Protein AF-A0A7W9YL07-F1 (afdb_monomer_lite)

Foldseek 3Di:
DDDDDPQLQVQLVVCCVVQVADSVRSSQVSSCLVVQPQEDEDPCPPRDPAQDQDNNYHYHHDDDVPDDPPD

Radius of gyration: 12.86 Å; chains: 1; bounding box: 22×29×35 Å

Secondary structure (DSSP, 8-state):
-----HHHHHHHHHHHHHH---HHHHHHHHHHHHTT-SEEE-S-TTTS-TT-EETTEEEEPPP-TT-----

Structure (mmCIF, N/CA/C/O backbone):
data_AF-A0A7W9YL07-F1
#
_entry.id   AF-A0A7W9YL07-F1
#
loop_
_atom_site.group_PDB
_atom_site.id
_atom_site.type_symbol
_atom_site.label_atom_id
_atom_site.label_alt_id
_atom_site.label_comp_id
_atom_site.label_asym_id
_atom_site.label_entity_id
_atom_site.label_seq_id
_atom_site.pdbx_PDB_ins_code
_atom_site.Cartn_x
_atom_site.Cartn_y
_atom_site.Cartn_z
_atom_site.occupancy
_atom_site.B_iso_or_equiv
_atom_site.auth_seq_id
_atom_site.auth_comp_id
_atom_site.auth_asym_id
_atom_site.auth_atom_id
_atom_site.pdbx_PDB_model_num
ATOM 1 N N . MET A 1 1 ? -0.549 -13.807 7.157 1.00 50.09 1 MET A N 1
ATOM 2 C CA . MET A 1 1 ? 0.581 -13.811 6.205 1.00 50.09 1 MET A CA 1
ATOM 3 C C . MET A 1 1 ? -0.026 -13.956 4.820 1.00 50.09 1 MET A C 1
ATOM 5 O O . MET A 1 1 ? -0.686 -14.959 4.586 1.00 50.09 1 MET A O 1
ATOM 9 N N . VAL A 1 2 ? 0.051 -12.922 3.978 1.00 55.75 2 VAL A N 1
ATOM 10 C CA . VAL A 1 2 ? -0.471 -12.978 2.599 1.00 55.75 2 VAL A CA 1
ATOM 11 C C . VAL A 1 2 ? 0.528 -13.774 1.756 1.00 55.75 2 VAL A C 1
ATOM 13 O O . VAL A 1 2 ? 1.731 -13.554 1.882 1.00 55.75 2 VAL A O 1
ATOM 16 N N . SER A 1 3 ? 0.051 -14.728 0.952 1.00 67.06 3 SER A N 1
ATOM 17 C CA . SER A 1 3 ? 0.901 -15.480 0.019 1.00 67.06 3 SER A CA 1
ATOM 18 C C . SER A 1 3 ? 1.442 -14.528 -1.053 1.00 67.06 3 SER A C 1
ATOM 20 O O . SER A 1 3 ? 0.664 -13.822 -1.694 1.00 67.06 3 SER A O 1
ATOM 22 N N . VAL A 1 4 ? 2.764 -14.473 -1.234 1.00 70.44 4 VAL A N 1
ATOM 23 C CA . VAL A 1 4 ? 3.388 -13.623 -2.259 1.00 70.44 4 VAL A CA 1
ATOM 24 C C . VAL A 1 4 ? 3.388 -14.379 -3.581 1.00 70.44 4 VAL A C 1
ATOM 26 O O . VAL A 1 4 ? 4.324 -15.101 -3.916 1.00 70.44 4 VAL A O 1
ATOM 29 N N . GLU A 1 5 ? 2.304 -14.221 -4.327 1.00 83.25 5 GLU A N 1
ATOM 30 C CA . GLU A 1 5 ? 2.196 -14.723 -5.692 1.00 83.25 5 GLU A CA 1
ATOM 31 C C . GLU A 1 5 ? 2.750 -13.706 -6.701 1.00 83.25 5 GLU A C 1
ATOM 33 O O . GLU A 1 5 ? 2.925 -12.525 -6.396 1.00 83.25 5 GLU A O 1
ATOM 38 N N . ARG A 1 6 ? 3.028 -14.146 -7.934 1.00 87.06 6 ARG A N 1
ATOM 39 C CA . ARG A 1 6 ? 3.676 -13.319 -8.971 1.00 87.06 6 ARG A CA 1
ATOM 40 C C . ARG A 1 6 ? 2.969 -11.977 -9.208 1.00 87.06 6 ARG A C 1
ATOM 42 O O . ARG A 1 6 ? 3.634 -10.966 -9.400 1.00 87.06 6 ARG A O 1
ATOM 49 N N . PHE A 1 7 ? 1.638 -11.944 -9.130 1.00 88.38 7 PHE A N 1
ATOM 50 C CA . PHE A 1 7 ? 0.867 -10.708 -9.293 1.00 88.38 7 PHE A CA 1
ATOM 51 C C . PHE A 1 7 ? 1.094 -9.696 -8.152 1.00 88.38 7 PHE A C 1
ATOM 53 O O . PHE A 1 7 ? 1.031 -8.491 -8.387 1.00 88.38 7 PHE A O 1
ATOM 60 N N . VAL A 1 8 ? 1.403 -10.163 -6.934 1.00 92.25 8 VAL A N 1
ATOM 61 C CA . VAL A 1 8 ? 1.789 -9.298 -5.805 1.00 92.25 8 VAL A CA 1
ATOM 62 C C . VAL A 1 8 ? 3.147 -8.662 -6.079 1.00 92.25 8 VAL A C 1
ATOM 64 O O . VAL A 1 8 ? 3.322 -7.472 -5.837 1.00 92.25 8 VAL A O 1
ATOM 67 N N . VAL A 1 9 ? 4.092 -9.434 -6.624 1.00 93.88 9 VAL A N 1
ATOM 68 C CA . VAL A 1 9 ? 5.434 -8.942 -6.969 1.00 93.88 9 VAL A CA 1
ATOM 69 C C . VAL A 1 9 ? 5.368 -7.894 -8.076 1.00 93.88 9 VAL A C 1
ATOM 71 O O . VAL A 1 9 ? 5.953 -6.825 -7.923 1.00 93.88 9 VAL A O 1
ATOM 74 N N . ASP A 1 10 ? 4.617 -8.153 -9.149 1.00 95.62 10 ASP A N 1
ATOM 75 C CA . ASP A 1 10 ? 4.458 -7.201 -10.257 1.00 95.62 10 ASP A CA 1
ATOM 76 C C . ASP A 1 10 ? 3.869 -5.865 -9.752 1.00 95.62 10 ASP A C 1
ATOM 78 O O . ASP A 1 10 ? 4.356 -4.785 -10.096 1.00 95.62 10 ASP A O 1
ATOM 82 N N . LYS A 1 11 ? 2.881 -5.931 -8.849 1.00 95.75 11 LYS A N 1
ATOM 83 C CA . LYS A 1 11 ? 2.291 -4.751 -8.199 1.00 95.75 11 LYS A CA 1
ATOM 84 C C . LYS A 1 11 ? 3.269 -4.040 -7.260 1.00 95.75 11 LYS A C 1
ATOM 86 O O . LYS A 1 11 ? 3.332 -2.813 -7.244 1.00 95.75 11 LYS A O 1
ATOM 91 N N . ALA A 1 12 ? 4.054 -4.796 -6.497 1.00 96.31 12 ALA A N 1
ATOM 92 C CA . ALA A 1 12 ? 5.069 -4.247 -5.606 1.00 96.31 12 ALA A CA 1
ATOM 93 C C . ALA A 1 12 ? 6.179 -3.524 -6.383 1.00 96.31 12 ALA A C 1
ATOM 95 O O . ALA A 1 12 ? 6.658 -2.492 -5.924 1.00 96.31 12 ALA A O 1
ATOM 96 N N . ILE A 1 13 ? 6.562 -4.007 -7.568 1.00 96.75 13 ILE A N 1
ATOM 97 C CA . ILE A 1 13 ? 7.532 -3.320 -8.433 1.00 96.75 13 ILE A CA 1
ATOM 98 C C . ILE A 1 13 ? 6.980 -1.962 -8.884 1.00 96.75 13 ILE A C 1
ATOM 100 O O . ILE A 1 13 ? 7.674 -0.957 -8.747 1.00 96.75 13 ILE A O 1
ATOM 104 N N . ASP A 1 14 ? 5.733 -1.904 -9.363 1.00 96.75 14 ASP A N 1
ATOM 105 C CA . ASP A 1 14 ? 5.078 -0.635 -9.727 1.00 96.75 14 ASP A CA 1
ATOM 106 C C . ASP A 1 14 ? 5.056 0.346 -8.543 1.00 96.75 14 ASP A C 1
ATOM 108 O O . ASP A 1 14 ? 5.446 1.507 -8.677 1.00 96.75 14 ASP A O 1
ATOM 112 N N . PHE A 1 15 ? 4.695 -0.129 -7.349 1.00 95.62 15 PHE A N 1
ATOM 113 C CA . PHE A 1 15 ? 4.649 0.709 -6.148 1.00 95.62 15 PHE A CA 1
ATOM 114 C C . PHE A 1 15 ? 6.031 1.161 -5.672 1.00 95.62 15 PHE A C 1
ATOM 116 O O . PHE A 1 15 ? 6.178 2.309 -5.247 1.00 95.62 15 PHE A O 1
ATOM 123 N N . ALA A 1 16 ? 7.051 0.310 -5.784 1.00 96.25 16 ALA A N 1
ATOM 124 C CA . ALA A 1 16 ? 8.428 0.681 -5.484 1.00 96.25 16 ALA A CA 1
ATOM 125 C C . ALA A 1 16 ? 8.893 1.844 -6.371 1.00 96.25 16 ALA A C 1
ATOM 127 O O . ALA A 1 16 ? 9.504 2.785 -5.871 1.00 96.25 16 ALA A O 1
ATOM 128 N N . TRP A 1 17 ? 8.545 1.842 -7.660 1.00 95.31 17 TRP A N 1
ATOM 129 C CA . TRP A 1 17 ? 8.886 2.942 -8.564 1.00 95.31 17 TRP A CA 1
ATOM 130 C C . TRP A 1 17 ? 8.041 4.193 -8.329 1.00 95.31 17 TRP A C 1
ATOM 132 O O . TRP A 1 17 ? 8.589 5.291 -8.220 1.00 95.31 17 TRP A O 1
ATOM 142 N N . ARG A 1 18 ? 6.716 4.040 -8.227 1.00 93.62 18 ARG A N 1
ATOM 143 C CA . ARG A 1 18 ? 5.777 5.166 -8.119 1.00 93.62 18 ARG A CA 1
ATOM 144 C C . ARG A 1 18 ? 5.932 5.935 -6.811 1.00 93.62 18 ARG A C 1
ATOM 146 O O . ARG A 1 18 ? 5.900 7.161 -6.822 1.00 93.62 18 ARG A O 1
ATOM 153 N N . TYR A 1 19 ? 6.130 5.218 -5.709 1.00 91.00 19 TYR A N 1
ATOM 154 C CA . TYR A 1 19 ? 6.178 5.789 -4.362 1.00 91.00 19 TYR A CA 1
ATOM 155 C C . TYR A 1 19 ? 7.581 5.763 -3.745 1.00 91.00 19 TYR A C 1
ATOM 157 O O . TYR A 1 19 ? 7.750 6.172 -2.603 1.00 91.00 19 TYR A O 1
ATOM 165 N N . ARG A 1 20 ? 8.602 5.302 -4.486 1.00 93.00 20 ARG A N 1
ATOM 166 C CA . ARG A 1 20 ? 9.990 5.153 -3.999 1.00 93.00 20 ARG A CA 1
ATOM 167 C C . ARG A 1 20 ? 10.095 4.292 -2.734 1.00 93.00 20 ARG A C 1
ATOM 169 O O . ARG A 1 20 ? 10.959 4.517 -1.888 1.00 93.00 20 ARG A O 1
ATOM 176 N N . LEU A 1 21 ? 9.218 3.296 -2.616 1.00 93.62 21 LEU A N 1
ATOM 177 C CA . LEU A 1 21 ? 9.184 2.385 -1.477 1.00 93.62 21 LEU A CA 1
ATOM 178 C C . LEU A 1 21 ? 10.305 1.353 -1.561 1.00 93.62 21 LEU A C 1
ATOM 180 O O . LEU A 1 21 ? 10.621 0.827 -2.630 1.00 93.62 21 LEU A O 1
ATOM 184 N N . ARG A 1 22 ? 10.856 0.988 -0.401 1.00 94.19 22 ARG A N 1
ATOM 185 C CA . ARG A 1 22 ? 11.711 -0.199 -0.288 1.00 94.19 22 ARG A CA 1
ATOM 186 C C . ARG A 1 22 ? 10.886 -1.447 -0.588 1.00 94.19 22 ARG A C 1
ATOM 188 O O . ARG A 1 22 ? 9.692 -1.481 -0.303 1.00 94.19 22 ARG A O 1
ATOM 195 N N . SER A 1 23 ? 11.528 -2.499 -1.089 1.00 92.56 23 SER A N 1
ATOM 196 C CA . SER A 1 23 ? 10.841 -3.707 -1.569 1.00 92.56 23 SER A CA 1
ATOM 197 C C . SER A 1 23 ? 9.836 -4.284 -0.565 1.00 92.56 23 SER A C 1
ATOM 199 O O . SER A 1 23 ? 8.713 -4.604 -0.940 1.00 92.56 23 SER A O 1
ATOM 201 N N . ASN A 1 24 ? 10.197 -4.356 0.720 1.00 92.31 24 ASN A N 1
ATOM 202 C CA . ASN A 1 24 ? 9.292 -4.860 1.757 1.00 92.31 24 ASN A CA 1
ATOM 203 C C . ASN A 1 24 ? 8.076 -3.951 1.962 1.00 92.31 24 ASN A C 1
ATOM 205 O O . ASN A 1 24 ? 6.960 -4.446 2.090 1.00 92.31 24 ASN A O 1
ATOM 209 N N . ASP A 1 25 ? 8.281 -2.636 1.979 1.00 94.25 25 ASP A N 1
ATOM 210 C CA . ASP A 1 25 ? 7.209 -1.651 2.144 1.00 94.25 25 ASP A CA 1
ATOM 211 C C . ASP A 1 25 ? 6.248 -1.702 0.942 1.00 94.25 25 ASP A C 1
ATOM 213 O O . ASP A 1 25 ? 5.025 -1.719 1.105 1.00 94.25 25 ASP A O 1
ATOM 217 N N . ALA A 1 26 ? 6.800 -1.846 -0.266 1.00 95.44 26 ALA A N 1
ATOM 218 C CA . ALA A 1 26 ? 6.033 -1.989 -1.496 1.00 95.44 26 ALA A CA 1
ATOM 219 C C . ALA A 1 26 ? 5.191 -3.276 -1.523 1.00 95.44 26 ALA A C 1
ATOM 221 O O . ALA A 1 26 ? 4.025 -3.228 -1.905 1.00 95.44 26 ALA A O 1
ATOM 222 N N . VAL A 1 27 ? 5.740 -4.413 -1.072 1.00 95.94 27 VAL A N 1
ATOM 223 C CA . VAL A 1 27 ? 5.005 -5.691 -0.980 1.00 95.94 27 VAL A CA 1
ATOM 224 C C . VAL A 1 27 ? 3.841 -5.600 0.004 1.00 95.94 27 VAL A C 1
ATOM 226 O O . VAL A 1 27 ? 2.759 -6.111 -0.288 1.00 95.94 27 VAL A O 1
ATOM 229 N N . HIS A 1 28 ? 4.021 -4.933 1.146 1.00 94.69 28 HIS A N 1
ATOM 230 C CA . HIS A 1 28 ? 2.946 -4.758 2.124 1.00 94.69 28 HIS A CA 1
ATOM 231 C C . HIS A 1 28 ? 1.807 -3.894 1.572 1.00 94.69 28 HIS A C 1
ATOM 233 O O . HIS A 1 28 ? 0.644 -4.293 1.665 1.00 94.69 28 HIS A O 1
ATOM 239 N N . LEU A 1 29 ? 2.127 -2.758 0.945 1.00 95.44 29 LEU A N 1
ATOM 240 C CA . LEU A 1 29 ? 1.111 -1.890 0.346 1.00 95.44 29 LEU A CA 1
ATOM 241 C C . LEU A 1 29 ? 0.418 -2.567 -0.847 1.00 95.44 29 LEU A C 1
ATOM 243 O O . LEU A 1 29 ? -0.805 -2.515 -0.960 1.00 95.44 29 LEU A O 1
ATOM 247 N N . ALA A 1 30 ? 1.175 -3.260 -1.703 1.00 96.19 30 ALA A N 1
ATOM 248 C CA . ALA A 1 30 ? 0.627 -4.024 -2.821 1.00 96.19 30 ALA A CA 1
ATOM 249 C C . ALA A 1 30 ? -0.325 -5.122 -2.339 1.00 96.19 30 ALA A C 1
ATOM 251 O O . ALA A 1 30 ? -1.412 -5.276 -2.892 1.00 96.19 30 ALA A O 1
ATOM 252 N N . SER A 1 31 ? 0.052 -5.844 -1.281 1.00 95.81 31 SER A N 1
ATOM 253 C CA . SER A 1 31 ? -0.805 -6.865 -0.677 1.00 95.81 31 SER A CA 1
ATOM 254 C C . SER A 1 31 ? -2.121 -6.259 -0.197 1.00 95.81 31 SER A C 1
ATOM 256 O O . SER A 1 31 ? -3.170 -6.781 -0.549 1.00 95.81 31 SER A O 1
ATOM 258 N N . ALA A 1 32 ? -2.079 -5.132 0.522 1.00 95.81 32 ALA A N 1
ATOM 259 C CA . ALA A 1 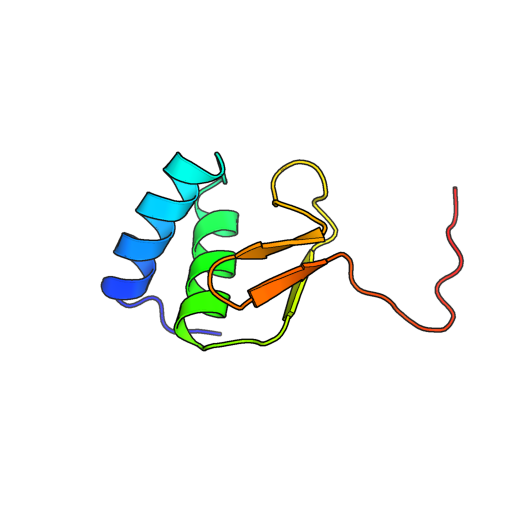32 ? -3.281 -4.460 1.018 1.00 95.81 32 ALA A CA 1
ATOM 260 C C . ALA A 1 32 ? -4.223 -4.011 -0.110 1.00 95.81 32 ALA A C 1
ATOM 262 O O . ALA A 1 32 ? -5.436 -4.197 -0.009 1.00 95.81 32 ALA A O 1
ATOM 263 N N . VAL A 1 33 ? -3.673 -3.480 -1.206 1.00 96.06 33 VAL A N 1
ATOM 264 C CA . VAL A 1 33 ? -4.451 -3.106 -2.398 1.00 96.06 33 VAL A CA 1
ATOM 265 C C . VAL A 1 33 ? -5.084 -4.332 -3.050 1.00 96.06 33 VAL A C 1
ATOM 267 O O . VAL A 1 33 ? -6.279 -4.339 -3.341 1.00 96.06 33 VAL A O 1
ATOM 270 N N . LEU A 1 34 ? -4.313 -5.402 -3.240 1.00 95.25 34 LEU A N 1
ATOM 271 C CA . LEU A 1 34 ? -4.787 -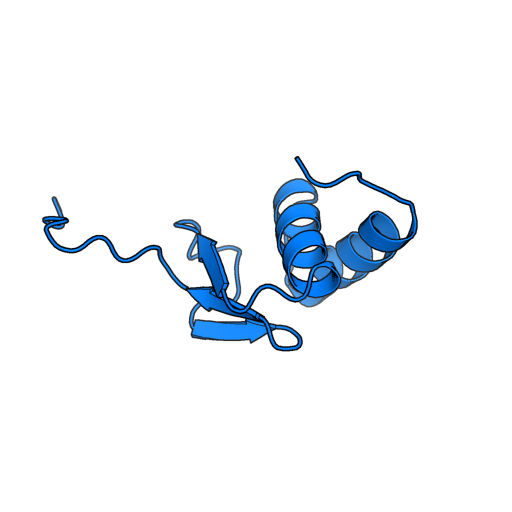6.614 -3.911 1.00 95.25 34 LEU A CA 1
ATOM 272 C C . LEU A 1 34 ? -5.832 -7.374 -3.087 1.00 95.25 34 LEU A C 1
ATOM 274 O O . LEU A 1 34 ? -6.765 -7.939 -3.658 1.00 95.25 34 LEU A O 1
ATOM 278 N N . THR A 1 35 ? -5.726 -7.345 -1.758 1.00 94.44 35 THR A N 1
ATOM 279 C CA . THR A 1 35 ? -6.738 -7.903 -0.851 1.00 94.44 35 THR A CA 1
ATOM 280 C C . THR A 1 35 ? -7.892 -6.944 -0.571 1.00 94.44 35 THR A C 1
ATOM 282 O O . THR A 1 35 ? -8.798 -7.314 0.171 1.00 94.44 35 THR A O 1
ATOM 285 N N . ARG A 1 36 ? -7.886 -5.742 -1.168 1.00 94.62 36 ARG A N 1
ATOM 286 C CA . ARG A 1 36 ? -8.922 -4.707 -1.017 1.00 94.62 36 ARG A CA 1
ATOM 287 C C . ARG A 1 36 ? -9.162 -4.307 0.439 1.00 94.62 36 ARG A C 1
ATOM 289 O O . ARG A 1 36 ? -10.299 -4.228 0.891 1.00 94.62 36 ARG A O 1
ATOM 296 N N . CYS A 1 37 ? -8.085 -4.091 1.184 1.00 95.19 37 CYS A N 1
ATOM 297 C CA . CYS A 1 37 ? -8.185 -3.537 2.527 1.00 95.19 37 CYS A CA 1
ATOM 298 C C . CYS A 1 37 ? -8.733 -2.106 2.474 1.00 95.19 37 CYS A C 1
ATOM 300 O O . CYS A 1 37 ? -8.283 -1.305 1.664 1.00 95.19 37 CYS A O 1
ATOM 302 N N . ASP A 1 38 ? -9.615 -1.739 3.399 1.00 95.69 38 ASP A N 1
ATOM 303 C CA . ASP A 1 38 ? -10.052 -0.341 3.519 1.00 95.69 38 ASP A CA 1
ATOM 304 C C . ASP A 1 38 ? -8.917 0.562 4.040 1.00 95.69 38 ASP A C 1
ATOM 306 O O . ASP A 1 38 ? -8.807 1.737 3.680 1.00 95.69 38 ASP A O 1
ATOM 310 N N . HIS A 1 39 ? -8.040 -0.002 4.879 1.00 94.38 39 HIS A N 1
ATOM 311 C CA . HIS A 1 39 ? -6.969 0.716 5.565 1.00 94.38 39 HIS A CA 1
ATOM 312 C C . HIS A 1 39 ? -5.624 -0.012 5.494 1.00 94.38 39 HIS A C 1
ATOM 314 O O . HIS A 1 39 ? -5.541 -1.226 5.685 1.00 94.38 39 HIS A O 1
ATOM 320 N N . PHE A 1 40 ? -4.560 0.766 5.309 1.00 94.94 40 PHE A N 1
ATOM 321 C CA . PHE A 1 40 ? -3.172 0.365 5.486 1.00 94.94 40 PHE A CA 1
ATOM 322 C C . PHE A 1 40 ? -2.526 1.261 6.539 1.00 94.94 40 PHE A C 1
ATOM 324 O O . PHE A 1 40 ? -2.368 2.467 6.331 1.00 94.94 40 PHE A O 1
ATOM 331 N N . PHE A 1 41 ? -2.153 0.671 7.673 1.00 94.12 41 PHE A N 1
ATOM 332 C CA . PHE A 1 41 ? -1.567 1.419 8.775 1.00 94.12 41 PHE A CA 1
ATOM 333 C C . PHE A 1 41 ? -0.045 1.312 8.803 1.00 94.12 41 PHE A C 1
ATOM 335 O O . PHE A 1 41 ? 0.507 0.220 8.678 1.00 94.12 41 PHE A O 1
ATOM 342 N N . SER A 1 42 ? 0.639 2.434 9.020 1.00 90.94 42 SER A N 1
ATOM 343 C CA . SER A 1 42 ? 2.094 2.456 9.186 1.00 90.94 42 SER A CA 1
ATOM 344 C C . SER A 1 42 ? 2.541 3.633 10.054 1.00 90.94 42 SER A C 1
ATOM 346 O O . SER A 1 42 ? 1.940 4.701 10.022 1.00 90.94 42 SER A O 1
ATOM 348 N N . TRP A 1 43 ? 3.613 3.453 10.828 1.00 89.19 43 TRP A N 1
ATOM 349 C CA . TRP A 1 43 ? 4.305 4.556 11.517 1.00 89.19 43 TRP A CA 1
ATOM 350 C C . TRP A 1 43 ? 5.406 5.190 10.656 1.00 89.19 43 TRP A C 1
ATOM 352 O O . TRP A 1 43 ? 5.994 6.205 11.032 1.00 89.19 43 TRP A O 1
ATOM 362 N N . ASN A 1 44 ? 5.715 4.609 9.493 1.00 86.19 44 ASN A N 1
ATOM 363 C CA . ASN A 1 44 ? 6.743 5.126 8.600 1.00 86.19 44 ASN A CA 1
ATOM 364 C C . ASN A 1 44 ? 6.178 6.254 7.725 1.00 86.19 44 ASN A C 1
ATOM 366 O O . ASN A 1 44 ? 5.847 6.057 6.557 1.00 86.19 44 ASN A O 1
ATOM 370 N N . LYS A 1 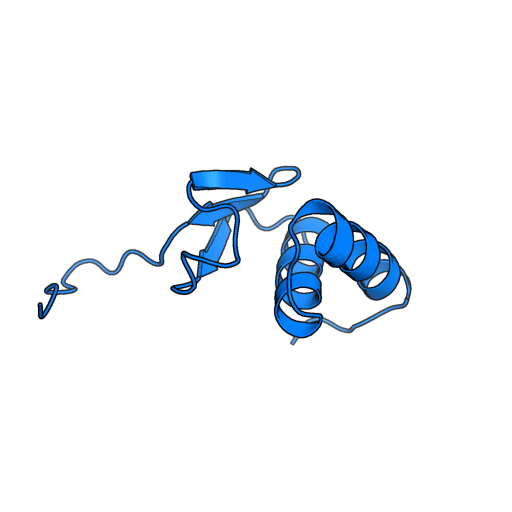45 ? 6.074 7.450 8.314 1.00 83.12 45 LYS A N 1
ATOM 371 C CA . LYS A 1 45 ? 5.510 8.636 7.650 1.00 83.12 45 LYS A CA 1
ATOM 372 C C . LYS A 1 45 ? 6.335 9.146 6.471 1.00 83.12 45 LYS A C 1
ATOM 374 O O . LYS A 1 45 ? 5.833 9.936 5.683 1.00 83.12 45 LYS A O 1
ATOM 379 N N . LYS A 1 46 ? 7.615 8.769 6.407 1.00 84.25 46 LYS A N 1
ATOM 380 C CA . LYS A 1 46 ? 8.544 9.269 5.394 1.00 84.25 46 LYS A CA 1
ATOM 381 C C . LYS A 1 46 ? 8.377 8.533 4.073 1.00 84.25 46 LYS A C 1
ATOM 383 O O . LYS A 1 46 ? 8.431 9.166 3.025 1.00 84.25 46 LYS A O 1
ATOM 388 N N . ASP A 1 47 ? 8.222 7.215 4.145 1.00 86.31 47 ASP A N 1
ATOM 389 C CA . ASP A 1 47 ? 8.297 6.384 2.948 1.00 86.31 47 ASP A CA 1
ATOM 390 C C . ASP A 1 47 ? 6.906 6.141 2.341 1.00 86.31 47 ASP A C 1
ATOM 392 O O . ASP A 1 47 ? 6.780 6.085 1.123 1.00 86.31 47 ASP A O 1
ATOM 396 N N . PHE A 1 48 ? 5.848 6.045 3.155 1.00 90.94 48 PHE A N 1
ATOM 397 C CA . PHE A 1 48 ? 4.487 5.819 2.654 1.00 90.94 48 PHE A CA 1
ATOM 398 C C . PHE A 1 48 ? 3.733 7.125 2.343 1.00 90.94 48 PHE A C 1
ATOM 400 O O . PHE A 1 48 ? 3.929 8.122 3.040 1.00 90.94 48 PHE A O 1
ATOM 407 N N . PRO A 1 49 ? 2.802 7.111 1.366 1.00 89.88 49 PRO A N 1
ATOM 408 C CA . PRO A 1 49 ? 1.954 8.2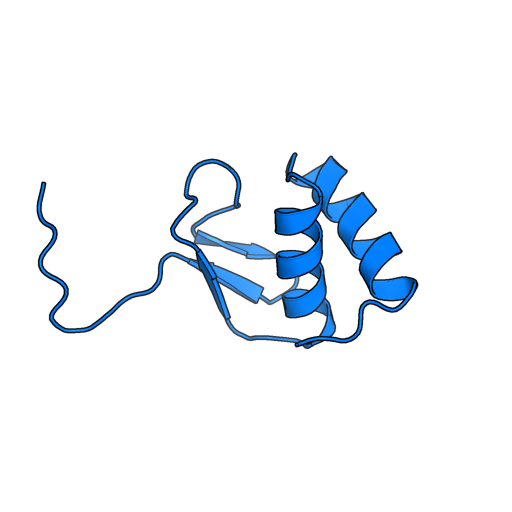56 1.027 1.00 89.88 49 PRO A CA 1
ATOM 409 C C . PRO A 1 49 ? 0.857 8.475 2.088 1.00 89.88 49 PRO A C 1
ATOM 411 O O . PRO A 1 49 ? -0.307 8.120 1.909 1.00 89.88 49 PRO A O 1
ATOM 414 N N . MET A 1 50 ? 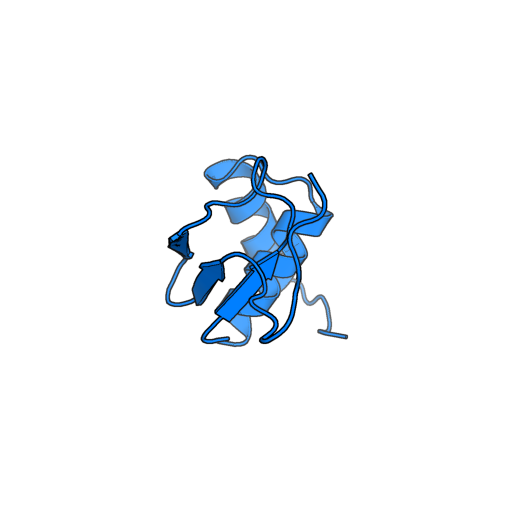1.241 9.001 3.252 1.00 92.19 50 MET A N 1
ATOM 415 C CA . MET A 1 50 ? 0.343 9.196 4.394 1.00 92.19 50 MET A CA 1
ATOM 416 C C . MET A 1 50 ? -0.799 10.169 4.092 1.00 92.19 50 MET A C 1
ATOM 418 O O . MET A 1 50 ? -0.583 11.266 3.588 1.00 92.19 50 MET A O 1
ATOM 422 N N . GLY A 1 51 ? -2.019 9.796 4.487 1.00 89.25 51 GLY A N 1
ATOM 423 C CA . GLY A 1 51 ? -3.226 10.600 4.287 1.00 89.25 51 GLY A CA 1
ATOM 424 C C . GLY A 1 51 ? -3.853 10.448 2.900 1.00 89.25 51 GLY A C 1
ATOM 425 O O . GLY A 1 51 ? -4.961 10.941 2.683 1.00 89.25 51 GLY A O 1
ATOM 426 N N . GLU A 1 52 ? -3.192 9.734 1.990 1.00 93.31 52 GLU A N 1
ATOM 427 C CA . GLU A 1 52 ? -3.680 9.478 0.641 1.00 93.31 52 GLU A CA 1
ATOM 428 C C . GLU A 1 52 ? -4.502 8.184 0.552 1.00 93.31 52 GLU A C 1
ATOM 430 O O . GLU A 1 52 ? -4.486 7.319 1.437 1.00 93.31 52 GLU A O 1
ATOM 435 N N . GLN A 1 53 ? -5.234 8.056 -0.556 1.00 95.06 53 GLN A N 1
ATOM 436 C CA . GLN A 1 53 ? -5.838 6.798 -0.979 1.00 95.06 53 GLN A CA 1
ATOM 437 C C . GLN A 1 53 ? -5.022 6.206 -2.123 1.00 95.06 53 GLN A C 1
ATOM 439 O O . GLN A 1 53 ? -4.963 6.773 -3.214 1.00 95.06 53 GLN A O 1
ATOM 444 N N . VAL A 1 54 ? -4.434 5.038 -1.886 1.00 95.62 54 VAL A N 1
ATOM 445 C CA . VAL A 1 54 ? -3.726 4.265 -2.905 1.00 95.62 54 VAL A CA 1
ATOM 446 C C . VAL A 1 54 ? -4.671 3.190 -3.407 1.00 95.62 54 VAL A C 1
ATOM 448 O O . VAL A 1 54 ? -4.917 2.203 -2.724 1.00 95.62 54 VAL A O 1
ATOM 451 N N . GLU A 1 55 ? -5.228 3.409 -4.597 1.00 95.56 55 GLU A N 1
ATOM 452 C CA . GLU A 1 55 ? -6.103 2.442 -5.276 1.00 95.56 55 GLU A CA 1
ATOM 453 C C . GLU A 1 55 ? -7.246 1.906 -4.386 1.00 95.56 55 GLU A C 1
ATOM 455 O O . GLU A 1 55 ? -7.550 0.717 -4.376 1.00 95.56 55 GLU A O 1
ATOM 460 N N . GLY A 1 56 ? -7.876 2.805 -3.623 1.00 94.75 56 GLY A N 1
ATOM 461 C CA . GLY A 1 56 ? -8.980 2.488 -2.708 1.00 94.75 56 GLY A CA 1
ATOM 462 C C . GLY A 1 56 ? -8.556 2.136 -1.280 1.00 94.75 56 GLY A C 1
ATOM 463 O O . GLY A 1 56 ? -9.412 2.071 -0.406 1.00 94.75 56 GLY A O 1
ATOM 464 N N . VAL A 1 57 ? -7.256 1.977 -1.015 1.00 96.88 57 VAL A N 1
ATOM 465 C CA . VAL A 1 57 ? -6.725 1.736 0.332 1.00 96.88 57 VAL A CA 1
ATOM 466 C C . VAL A 1 57 ? -6.319 3.054 0.973 1.00 96.88 57 VAL A C 1
ATOM 468 O O . VAL A 1 57 ? -5.469 3.774 0.441 1.00 96.88 57 VAL A O 1
ATOM 471 N N . ARG A 1 58 ? -6.871 3.374 2.145 1.00 96.19 58 ARG A N 1
ATOM 472 C CA . ARG A 1 58 ? -6.459 4.559 2.902 1.00 96.19 58 ARG A CA 1
ATOM 473 C C . ARG A 1 58 ? -5.166 4.294 3.662 1.00 96.19 58 ARG A C 1
ATOM 475 O O . ARG A 1 58 ? -5.127 3.415 4.519 1.00 96.19 58 ARG A O 1
ATOM 482 N N . VAL A 1 59 ? -4.139 5.095 3.402 1.00 95.06 59 VAL A N 1
ATOM 483 C CA . VAL A 1 59 ? -2.855 5.007 4.105 1.00 95.06 59 VAL A CA 1
ATOM 484 C C . VAL A 1 59 ? -2.856 5.988 5.272 1.00 95.06 59 VAL A C 1
ATOM 486 O O . VAL A 1 59 ? -3.014 7.194 5.081 1.00 95.06 59 VAL A O 1
ATOM 489 N N . SER A 1 60 ? -2.703 5.494 6.497 1.00 93.44 60 SER A N 1
ATOM 490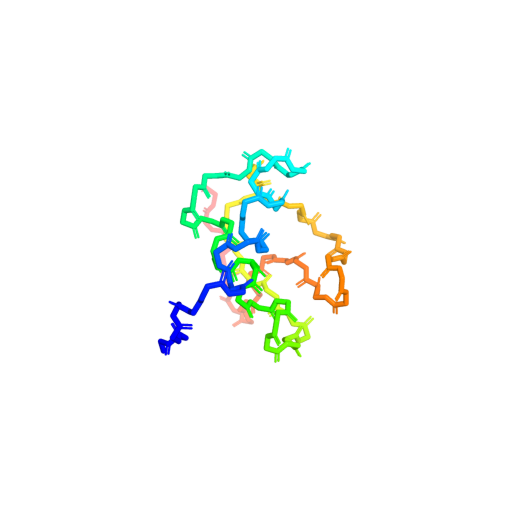 C CA . SER A 1 60 ? -2.701 6.355 7.683 1.00 93.44 60 SER A CA 1
ATOM 491 C C . SER A 1 60 ? -1.843 5.800 8.807 1.00 93.44 60 SER A C 1
ATOM 493 O O . SER A 1 60 ? -1.420 4.647 8.798 1.00 93.44 60 SER A O 1
ATOM 495 N N . GLU A 1 61 ? -1.614 6.613 9.827 1.00 91.62 61 GLU A N 1
ATOM 496 C CA . GLU A 1 61 ? -1.040 6.108 11.065 1.00 91.62 61 GLU A CA 1
ATOM 497 C C . GLU A 1 61 ? -2.073 5.271 11.830 1.00 91.62 61 GLU A C 1
ATOM 499 O O . GLU A 1 61 ? -3.276 5.555 11.745 1.00 91.62 61 GLU A O 1
ATOM 504 N N . PRO A 1 62 ? -1.643 4.239 12.574 1.00 85.62 62 PRO A N 1
ATOM 505 C CA . PRO A 1 62 ? -2.518 3.580 13.529 1.00 85.62 62 PRO A CA 1
ATOM 506 C C . PRO A 1 62 ? -2.983 4.600 14.571 1.00 85.62 62 PRO A C 1
ATOM 508 O O . PRO A 1 62 ? -2.167 5.289 15.182 1.00 85.62 62 PRO A O 1
ATOM 511 N N . TYR A 1 63 ? -4.292 4.677 14.794 1.00 73.50 63 TYR A N 1
ATOM 512 C CA . TYR A 1 63 ? -4.864 5.404 15.921 1.00 73.50 63 TYR A CA 1
ATOM 513 C C . TYR A 1 63 ? -5.247 4.402 17.007 1.00 73.50 63 TYR A C 1
ATOM 515 O O . TYR A 1 63 ? -6.073 3.520 16.771 1.00 73.50 63 TYR A O 1
ATOM 523 N N . VAL A 1 64 ? -4.667 4.539 18.199 1.00 62.69 64 VAL A N 1
ATOM 524 C CA . VAL A 1 64 ? -5.099 3.790 19.383 1.00 62.69 64 VAL A CA 1
ATOM 525 C C . VAL A 1 64 ? -5.714 4.781 20.368 1.00 62.69 64 VAL A C 1
ATOM 527 O O . VAL A 1 64 ? -5.050 5.703 20.842 1.00 62.69 64 VAL A O 1
ATOM 530 N N . ILE A 1 65 ? -7.001 4.601 20.680 1.00 58.75 65 ILE A N 1
ATOM 531 C CA . ILE A 1 65 ? -7.673 5.348 21.752 1.00 58.75 65 ILE A CA 1
ATOM 532 C C . ILE A 1 65 ? -6.886 5.115 23.050 1.00 58.75 65 ILE A C 1
ATOM 534 O O . ILE A 1 65 ? -6.720 3.974 23.473 1.00 58.75 65 ILE A O 1
ATOM 538 N N . GLY A 1 66 ? -6.390 6.191 23.668 1.00 66.25 66 GLY A N 1
ATOM 539 C CA . GLY A 1 66 ? -5.554 6.132 24.876 1.00 66.25 66 GLY A CA 1
ATOM 540 C C . GLY A 1 66 ? -4.040 6.181 24.632 1.00 66.25 66 GLY A C 1
ATOM 541 O O . GLY A 1 66 ? -3.279 6.173 25.598 1.00 66.25 66 GLY A O 1
ATOM 542 N N . GLN A 1 67 ? -3.577 6.277 23.382 1.00 62.06 67 GLN A N 1
ATOM 543 C CA . GLN A 1 67 ? -2.159 6.475 23.083 1.00 62.06 67 GLN A CA 1
ATOM 544 C C . GLN A 1 67 ? -1.727 7.900 23.452 1.00 62.06 67 GLN A C 1
ATOM 546 O O . GLN A 1 67 ? -2.033 8.864 22.752 1.00 62.06 67 GLN A O 1
ATOM 551 N N . GLN A 1 68 ? -1.021 8.036 24.576 1.00 59.88 68 GLN A N 1
ATOM 552 C CA . GLN A 1 68 ? -0.333 9.273 24.935 1.00 59.88 68 GLN A CA 1
ATOM 553 C C . GLN A 1 68 ? 0.903 9.425 24.045 1.00 59.88 68 GLN A C 1
ATOM 555 O O . GLN A 1 68 ? 1.787 8.567 24.044 1.00 59.88 68 GLN A O 1
ATOM 560 N N . SER A 1 69 ? 0.964 10.511 23.277 1.00 56.34 69 SER A N 1
ATOM 561 C CA . SER A 1 69 ? 2.172 10.904 22.553 1.00 56.34 69 SER A CA 1
ATOM 562 C C . SER A 1 69 ? 3.248 11.280 23.572 1.00 56.34 69 SER A C 1
ATOM 564 O O . SER A 1 69 ? 3.198 12.361 24.156 1.00 56.34 69 SER A O 1
ATOM 566 N N . ILE A 1 70 ? 4.192 10.377 23.823 1.00 52.41 70 ILE A N 1
ATOM 567 C CA . ILE A 1 70 ? 5.427 10.692 24.546 1.00 52.41 70 ILE A CA 1
ATOM 568 C C . ILE A 1 70 ? 6.386 11.337 23.545 1.00 52.41 70 ILE A C 1
ATOM 570 O O . ILE A 1 70 ? 6.927 10.655 22.674 1.00 52.41 70 ILE A O 1
ATOM 574 N N . TRP A 1 71 ? 6.471 12.665 23.629 1.00 49.47 71 TRP A N 1
ATOM 575 C CA . TRP A 1 71 ? 7.427 13.510 22.914 1.00 49.47 71 TRP A CA 1
ATOM 576 C C . TRP A 1 71 ? 8.820 13.402 23.529 1.00 49.47 71 TRP A C 1
ATOM 578 O O . TRP A 1 71 ? 8.897 13.313 24.776 1.00 49.47 71 TRP A O 1
#

Organism: NCBI:txid1472723

Sequence (71 aa):
MVSVERFVVDKAIDFAWRYRLRSNDAVHLASAVLTRCDHFFSWNKKDFPMGEQVEGVRVSEPYVIGQQSIW

InterPro domains:
  IPR029060 PIN-like domain superfamily [SSF88723] (2-59)

pLDDT: mean 87.07, std 13.42, range [49.47, 96.88]